Protein AF-A0A9Q1L5U0-F1 (afdb_monomer)

Organism: NCBI:txid402998

Nearest PDB structures (foldseek):
  2b5n-assembly1_A  TM=5.389E-01  e=2.185E-01  Homo sapiens
  6zue-assembly1_A  TM=3.629E-01  e=8.506E-02  Homo sapiens
  6uml-assembly1_A  TM=4.402E-01  e=1.681E-01  Homo sapiens
  4a09-assembly1_A  TM=3.341E-01  e=1.772E-01  Homo sapiens
  4a0l-assembly2_C  TM=3.777E-01  e=2.185E-01  Homo sapiens

Foldseek 3Di:
DWDWDFDQFKTWTADPVVRDTPDIDGPDDPPPPPPVPPDRWGWPDWDQPPVQQKIWTATPVRDIWMWHDDPQWIWIFDQQKTWIFHDPVRHTDDMDGDDPRAGFPDWDDDPQWIWTAGPPDRDIDIDDNDPSNVD

Structure (mmCIF, N/CA/C/O backbone):
data_AF-A0A9Q1L5U0-F1
#
_entry.id   AF-A0A9Q1L5U0-F1
#
loop_
_atom_site.group_PDB
_atom_site.id
_atom_site.type_symbol
_atom_site.label_atom_id
_atom_site.label_alt_id
_atom_site.label_comp_id
_atom_site.label_asym_id
_atom_site.label_entity_id
_atom_site.label_seq_id
_atom_site.pdbx_PDB_ins_code
_atom_site.Cartn_x
_atom_site.Cartn_y
_atom_site.Cartn_z
_atom_site.occupancy
_atom_site.B_iso_or_equiv
_atom_site.auth_seq_id
_atom_site.auth_comp_id
_atom_site.auth_asym_id
_atom_site.auth_atom_id
_atom_site.pdbx_PDB_model_num
ATOM 1 N N . MET A 1 1 ? -14.445 11.473 4.618 1.00 46.19 1 MET A N 1
ATOM 2 C CA . MET A 1 1 ? -13.263 12.211 5.098 1.00 46.19 1 MET A CA 1
ATOM 3 C C . MET A 1 1 ? -12.472 11.288 5.999 1.00 46.19 1 MET A C 1
ATOM 5 O O . MET A 1 1 ? -12.854 11.061 7.144 1.00 46.19 1 MET A O 1
ATOM 9 N N . VAL A 1 2 ? -11.452 10.679 5.411 1.00 57.03 2 VAL A N 1
ATOM 10 C CA . VAL A 1 2 ? -10.449 9.875 6.101 1.00 57.03 2 VAL A CA 1
ATOM 11 C C . VAL A 1 2 ? -9.218 10.765 6.190 1.00 57.03 2 VAL A C 1
ATOM 13 O O . VAL A 1 2 ? -8.808 11.320 5.176 1.00 57.03 2 VAL A O 1
ATOM 16 N N . ALA A 1 3 ? -8.684 10.967 7.390 1.00 55.94 3 ALA A N 1
ATOM 17 C CA . ALA A 1 3 ? -7.402 11.642 7.551 1.00 55.94 3 ALA A CA 1
ATOM 18 C C . ALA A 1 3 ? -6.320 10.567 7.645 1.00 55.94 3 ALA A C 1
ATOM 20 O O . ALA A 1 3 ? -6.421 9.674 8.493 1.00 55.94 3 ALA A O 1
ATOM 21 N N . SER A 1 4 ? -5.322 10.632 6.767 1.00 65.88 4 SER A N 1
ATOM 22 C CA . SER A 1 4 ? -4.089 9.866 6.904 1.00 65.88 4 SER A CA 1
ATOM 23 C C . SER A 1 4 ? -3.125 10.631 7.805 1.00 65.88 4 SER A C 1
ATOM 25 O O . SER A 1 4 ? -2.866 11.811 7.589 1.00 65.88 4 SER A O 1
ATOM 27 N N . SER A 1 5 ? -2.596 9.969 8.831 1.00 63.19 5 SER A N 1
ATOM 28 C CA . SER A 1 5 ? -1.431 10.460 9.566 1.00 63.19 5 SER A CA 1
ATOM 29 C C . SER A 1 5 ? -0.242 9.592 9.214 1.00 63.19 5 SER A C 1
ATOM 31 O O . SER A 1 5 ? -0.328 8.360 9.229 1.00 63.19 5 SER A O 1
ATOM 33 N N . VAL A 1 6 ? 0.860 10.249 8.892 1.00 62.50 6 VAL A N 1
ATOM 34 C CA . VAL A 1 6 ? 2.119 9.593 8.612 1.00 62.50 6 VAL A CA 1
ATOM 35 C C . VAL A 1 6 ? 2.890 9.461 9.923 1.00 62.50 6 VAL A C 1
ATOM 37 O O . VAL A 1 6 ? 3.325 10.443 10.521 1.00 62.50 6 VAL A O 1
ATOM 40 N N . THR A 1 7 ? 3.054 8.227 10.392 1.00 64.69 7 THR A N 1
ATOM 41 C CA . THR A 1 7 ? 4.106 7.919 11.369 1.00 64.69 7 THR A CA 1
ATOM 42 C C . THR A 1 7 ? 5.413 7.731 10.602 1.00 64.69 7 THR A C 1
ATOM 44 O O . THR A 1 7 ? 5.378 7.444 9.409 1.00 64.69 7 THR A O 1
ATOM 47 N N . ARG A 1 8 ? 6.576 7.869 11.256 1.00 69.81 8 ARG A N 1
ATOM 48 C CA . ARG A 1 8 ? 7.905 7.852 10.600 1.00 69.81 8 ARG A CA 1
ATOM 49 C C . ARG A 1 8 ? 8.164 6.694 9.619 1.00 69.81 8 ARG A C 1
ATOM 51 O O . ARG A 1 8 ? 9.177 6.741 8.950 1.00 69.81 8 ARG A O 1
ATOM 58 N N . ASN A 1 9 ? 7.346 5.646 9.562 1.00 74.94 9 ASN A N 1
ATOM 59 C CA . ASN A 1 9 ? 7.402 4.593 8.543 1.00 74.94 9 ASN A CA 1
ATOM 60 C C . ASN A 1 9 ? 6.041 3.910 8.312 1.00 74.94 9 ASN A C 1
ATOM 62 O O . ASN A 1 9 ? 5.987 2.719 8.009 1.00 74.94 9 ASN A O 1
ATOM 66 N N . GLY A 1 10 ? 4.934 4.617 8.527 1.00 79.75 10 GLY A N 1
ATOM 67 C CA . GLY A 1 10 ? 3.612 4.007 8.454 1.00 79.75 10 GLY A CA 1
ATOM 68 C C . GLY A 1 10 ? 2.501 4.999 8.170 1.00 79.75 10 GLY A C 1
ATOM 69 O O . GLY A 1 10 ? 2.649 6.200 8.386 1.00 79.75 10 GLY A O 1
ATOM 70 N N . VAL A 1 11 ? 1.372 4.466 7.725 1.00 84.19 11 VAL A N 1
ATOM 71 C CA . VAL A 1 11 ? 0.159 5.215 7.412 1.00 84.19 11 VAL A CA 1
ATOM 72 C C . VAL A 1 11 ? -0.943 4.763 8.356 1.00 84.19 11 VAL A C 1
ATOM 74 O O . VAL A 1 11 ? -1.198 3.569 8.495 1.00 84.19 11 VAL A O 1
ATOM 77 N N . SER A 1 12 ? -1.621 5.719 8.983 1.00 84.75 12 SER A N 1
ATOM 78 C CA . SER A 1 12 ? -2.790 5.461 9.825 1.00 84.75 12 SER A CA 1
ATOM 79 C C . SER A 1 12 ? -4.011 6.172 9.268 1.00 84.75 12 SER A C 1
ATOM 81 O O . SER A 1 12 ? -3.932 7.360 8.968 1.00 84.75 12 SER A O 1
ATOM 83 N N . LEU A 1 13 ? -5.143 5.475 9.182 1.00 82.44 13 LEU A N 1
ATOM 84 C CA . LEU A 1 13 ? -6.432 6.039 8.800 1.00 82.44 13 LEU A CA 1
ATOM 85 C C . LEU A 1 13 ? -7.271 6.344 10.036 1.00 82.44 13 LEU A C 1
ATOM 87 O O . LEU A 1 13 ? -7.524 5.479 10.881 1.00 82.44 13 LEU A O 1
ATOM 91 N N . PHE A 1 14 ? -7.743 7.584 10.107 1.00 83.50 14 PHE A N 1
ATOM 92 C CA . PHE A 1 14 ? -8.554 8.076 11.208 1.00 83.50 14 PHE A CA 1
ATOM 93 C C . PHE A 1 14 ? -9.972 8.420 10.754 1.00 83.50 14 PHE A C 1
ATOM 95 O O . PHE A 1 14 ? -10.179 9.134 9.767 1.00 83.50 14 PHE A O 1
ATOM 102 N N . ASN A 1 15 ? -10.962 7.950 11.511 1.00 82.81 15 ASN A N 1
ATOM 103 C CA . ASN A 1 15 ? -12.350 8.351 11.356 1.00 82.81 15 ASN A CA 1
ATOM 104 C C . ASN A 1 15 ? -12.646 9.536 12.275 1.00 82.81 15 ASN A C 1
ATOM 106 O O . ASN A 1 15 ? -12.956 9.377 13.457 1.00 82.81 15 ASN A O 1
ATOM 110 N N . PHE A 1 16 ? -12.613 10.738 11.700 1.00 80.00 16 PHE A N 1
ATOM 111 C CA . PHE A 1 16 ? -12.823 11.976 12.447 1.00 80.00 16 PHE A CA 1
ATOM 112 C C . PHE A 1 16 ? -14.204 12.059 13.118 1.00 80.00 16 PHE A C 1
ATOM 114 O O . PHE A 1 16 ? -14.326 12.610 14.206 1.00 80.00 16 PHE A O 1
ATOM 121 N N . ARG A 1 17 ? -15.253 11.471 12.519 1.00 87.00 17 ARG A N 1
ATOM 122 C CA . ARG A 1 17 ? -16.617 11.526 13.081 1.00 87.00 17 ARG A CA 1
ATOM 123 C C . ARG A 1 17 ? -16.749 10.748 14.386 1.00 87.00 17 ARG A C 1
ATOM 125 O O . ARG A 1 17 ? -17.576 11.098 15.218 1.00 87.00 17 ARG A O 1
ATOM 132 N N . LYS A 1 18 ? -15.970 9.677 14.526 1.00 88.81 18 LYS A N 1
ATOM 133 C CA . LYS A 1 18 ? -15.977 8.798 15.700 1.00 88.81 18 LYS A CA 1
ATOM 134 C C . LYS A 1 18 ? -14.783 9.024 16.624 1.00 88.81 18 LYS A C 1
ATOM 136 O O . LYS A 1 18 ? -14.743 8.441 17.699 1.00 88.81 18 LYS A O 1
ATOM 141 N N . ASN A 1 19 ? -13.843 9.879 16.218 1.00 86.00 19 ASN A N 1
ATOM 142 C CA . ASN A 1 19 ? -12.586 10.113 16.917 1.00 86.00 19 ASN A CA 1
ATOM 143 C C . ASN A 1 19 ? -11.808 8.807 17.184 1.00 86.00 19 ASN A C 1
ATOM 145 O O . ASN A 1 19 ? -11.296 8.593 18.281 1.00 86.00 19 ASN A O 1
ATOM 149 N N . GLU A 1 20 ? -11.741 7.924 16.183 1.00 87.94 20 GLU A N 1
ATOM 150 C CA . GLU A 1 20 ? -11.097 6.610 16.298 1.00 87.94 20 GLU A CA 1
ATOM 151 C C . GLU A 1 20 ? -10.131 6.340 15.134 1.00 87.94 20 GLU A C 1
ATOM 153 O O . GLU A 1 20 ? -10.402 6.693 13.982 1.00 87.94 20 GLU A O 1
ATOM 158 N N . MET A 1 21 ? -9.007 5.681 15.429 1.00 85.19 21 MET A N 1
ATOM 159 C CA . MET A 1 21 ? -8.133 5.105 14.406 1.00 85.19 21 MET A CA 1
ATOM 160 C C . MET A 1 21 ? -8.775 3.811 13.909 1.00 85.19 21 MET A C 1
ATOM 162 O O . MET A 1 21 ? -8.994 2.894 14.695 1.00 85.19 21 MET A O 1
ATOM 166 N N . VAL A 1 22 ? -9.087 3.746 12.616 1.00 85.00 22 VAL A N 1
ATOM 167 C CA . VAL A 1 22 ? -9.781 2.593 12.017 1.00 85.00 22 VAL A CA 1
ATOM 168 C C . VAL A 1 22 ? -8.826 1.605 11.366 1.00 85.00 22 VAL A C 1
ATOM 170 O O . VAL A 1 22 ? -9.178 0.445 11.184 1.00 85.00 22 VAL A O 1
ATOM 173 N N . TRP A 1 23 ? -7.624 2.057 11.014 1.00 83.69 23 TRP A N 1
ATOM 174 C CA . TRP A 1 23 ? -6.595 1.221 10.417 1.00 83.69 23 TRP A CA 1
ATOM 175 C C . TRP A 1 23 ? -5.229 1.868 10.596 1.00 83.69 23 TRP A C 1
ATOM 177 O O . TRP A 1 23 ? -5.110 3.094 10.590 1.00 83.69 23 TRP A O 1
ATOM 187 N N . SER A 1 24 ? -4.194 1.055 10.728 1.00 84.06 24 SER A N 1
ATOM 188 C CA . SER A 1 24 ? -2.822 1.510 10.606 1.00 84.06 24 SER A CA 1
ATOM 189 C C . SER A 1 24 ? -1.970 0.411 10.011 1.00 84.06 24 SER A C 1
ATOM 191 O O . SER A 1 24 ? -2.210 -0.778 10.214 1.00 84.06 24 SER A O 1
ATOM 193 N N . TRP A 1 25 ? -0.954 0.833 9.283 1.00 83.44 25 TRP A N 1
ATOM 194 C CA . TRP A 1 25 ? 0.053 -0.047 8.739 1.00 83.44 25 TRP A CA 1
ATOM 195 C C . TRP A 1 25 ? 1.406 0.618 8.847 1.00 83.44 25 TRP A C 1
ATOM 197 O O . TRP A 1 25 ? 1.546 1.835 8.745 1.00 83.44 25 TRP A O 1
ATOM 207 N N . THR A 1 26 ? 2.409 -0.204 9.094 1.00 80.69 26 THR A N 1
ATOM 208 C CA . THR A 1 26 ? 3.797 0.211 9.195 1.00 80.69 26 THR A CA 1
ATOM 209 C C . THR A 1 26 ? 4.587 -0.687 8.269 1.00 80.69 26 THR A C 1
ATOM 211 O O . THR A 1 26 ? 4.472 -1.907 8.381 1.00 80.69 26 THR A O 1
ATOM 214 N N . GLU A 1 27 ? 5.384 -0.095 7.382 1.00 75.31 27 GLU A N 1
ATOM 215 C CA . GLU A 1 27 ? 6.259 -0.864 6.502 1.00 75.31 27 GLU A CA 1
ATOM 216 C C . GLU A 1 27 ? 7.231 -1.676 7.378 1.00 75.31 27 GLU A C 1
ATOM 218 O O . GLU A 1 27 ? 7.956 -1.088 8.204 1.00 75.31 27 GLU A O 1
ATOM 223 N N . PRO A 1 28 ? 7.238 -3.017 7.256 1.00 71.50 28 PRO A N 1
ATOM 224 C CA . PRO A 1 28 ? 8.188 -3.852 7.966 1.00 71.50 28 PRO A CA 1
ATOM 225 C C . PRO A 1 28 ? 9.615 -3.491 7.558 1.00 71.50 28 PRO A C 1
ATOM 227 O O . PRO A 1 28 ? 9.935 -3.345 6.383 1.00 71.50 28 PRO A O 1
ATOM 230 N N . THR A 1 29 ? 10.518 -3.383 8.527 1.00 64.19 29 THR A N 1
ATOM 231 C CA . THR A 1 29 ? 11.941 -3.215 8.220 1.00 64.19 29 THR A CA 1
ATOM 232 C C . THR A 1 29 ? 12.469 -4.494 7.568 1.00 64.19 29 THR A C 1
ATOM 234 O O . THR A 1 29 ? 12.548 -5.532 8.230 1.00 64.19 29 THR A O 1
ATOM 237 N N . ASP A 1 30 ? 12.834 -4.440 6.285 1.00 56.69 30 ASP A N 1
ATOM 238 C CA . ASP A 1 30 ? 13.444 -5.573 5.584 1.00 56.69 30 ASP A CA 1
ATOM 239 C C . ASP A 1 30 ? 14.862 -5.840 6.120 1.00 56.69 30 ASP A C 1
ATOM 241 O O . ASP A 1 30 ? 15.849 -5.240 5.697 1.00 56.69 30 ASP A O 1
ATOM 245 N N . TYR A 1 31 ? 14.978 -6.776 7.063 1.00 50.22 31 TYR A N 1
ATOM 246 C CA . TYR A 1 31 ? 16.266 -7.225 7.597 1.00 50.22 31 TYR A CA 1
ATOM 247 C C . TYR A 1 31 ? 17.071 -8.097 6.610 1.00 50.22 31 TYR A C 1
ATOM 249 O O . TYR A 1 31 ? 18.221 -8.440 6.900 1.00 50.22 31 TYR A O 1
ATOM 257 N N . ARG A 1 32 ? 16.503 -8.511 5.462 1.00 47.91 32 ARG A N 1
ATOM 258 C CA . ARG A 1 32 ? 17.138 -9.483 4.548 1.00 47.91 32 ARG A CA 1
ATOM 259 C C . ARG A 1 32 ? 18.140 -8.828 3.597 1.00 47.91 32 ARG A C 1
ATOM 261 O O . ARG A 1 32 ? 19.097 -9.489 3.193 1.00 47.91 32 ARG A O 1
ATOM 268 N N . ASN A 1 33 ? 17.998 -7.535 3.307 1.00 45.78 33 ASN A N 1
ATOM 269 C CA . ASN A 1 33 ? 18.942 -6.769 2.490 1.00 45.78 33 ASN A CA 1
ATOM 270 C C . ASN A 1 33 ? 19.981 -6.039 3.358 1.00 45.78 33 ASN A C 1
ATOM 272 O O . ASN A 1 33 ? 19.925 -4.830 3.576 1.00 45.78 33 ASN A O 1
ATOM 276 N N . ARG A 1 34 ? 21.004 -6.786 3.798 1.00 40.06 34 ARG A N 1
ATOM 277 C CA . ARG A 1 34 ? 22.157 -6.285 4.579 1.00 40.06 34 ARG A CA 1
AT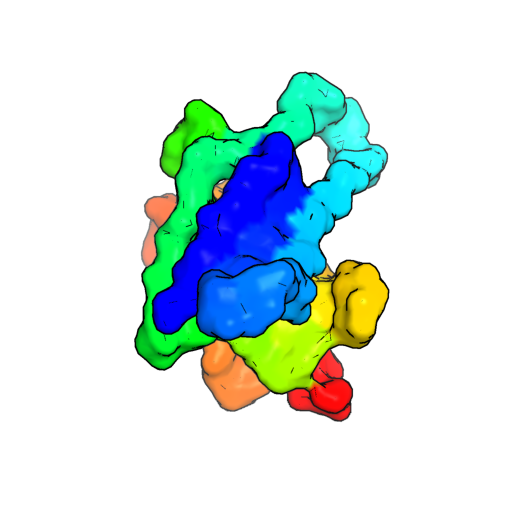OM 278 C C . ARG A 1 34 ? 22.956 -5.143 3.918 1.00 40.06 34 ARG A C 1
ATOM 280 O O . ARG A 1 34 ? 23.811 -4.565 4.579 1.00 40.06 34 ARG A O 1
ATOM 287 N N . HIS A 1 35 ? 22.677 -4.801 2.658 1.00 44.22 35 HIS A N 1
ATOM 288 C CA . HIS A 1 35 ? 23.330 -3.712 1.921 1.00 44.22 35 HIS A CA 1
ATOM 289 C C . HIS A 1 3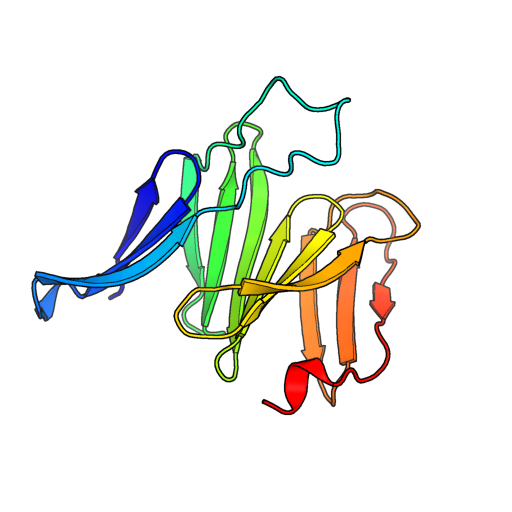5 ? 22.577 -2.365 1.927 1.00 44.22 35 HIS A C 1
ATOM 291 O O . HIS A 1 35 ? 23.144 -1.382 1.465 1.00 44.22 35 HIS A O 1
ATOM 297 N N . LYS A 1 36 ? 21.354 -2.281 2.479 1.00 46.31 36 LYS A N 1
ATOM 298 C CA . LYS A 1 36 ? 20.551 -1.037 2.589 1.00 46.31 36 LYS A CA 1
ATOM 299 C C . LYS A 1 36 ? 20.213 -0.683 4.054 1.00 46.31 36 LYS A C 1
ATOM 301 O O . LYS A 1 36 ? 19.159 -0.146 4.360 1.00 46.31 36 LYS A O 1
ATOM 306 N N . VAL A 1 37 ? 21.106 -1.016 4.990 1.00 45.53 37 VAL A N 1
ATOM 307 C CA . VAL A 1 37 ? 20.859 -0.938 6.449 1.00 45.53 37 VAL A CA 1
ATOM 308 C C . VAL A 1 37 ? 20.767 0.496 7.005 1.00 45.53 37 VAL A C 1
ATOM 310 O O . VAL A 1 37 ? 20.422 0.663 8.170 1.00 45.53 37 VAL A O 1
ATOM 313 N N . THR A 1 38 ? 21.025 1.551 6.231 1.00 46.66 38 THR A N 1
ATOM 314 C CA . THR A 1 38 ? 21.190 2.893 6.819 1.00 46.66 38 THR A CA 1
ATOM 315 C C . THR A 1 38 ? 19.994 3.833 6.751 1.00 46.66 38 THR A C 1
ATOM 317 O O . THR A 1 38 ? 20.003 4.804 7.499 1.00 46.66 38 THR A O 1
ATOM 320 N N . GLU A 1 39 ? 18.937 3.563 5.982 1.00 56.00 39 GLU A N 1
ATOM 321 C CA . GLU A 1 39 ? 17.803 4.498 5.916 1.00 56.00 39 GLU A CA 1
ATOM 322 C C . GLU A 1 39 ? 16.471 3.771 6.064 1.00 56.00 39 GLU A C 1
ATOM 324 O O . GLU A 1 39 ? 15.931 3.163 5.142 1.00 56.00 39 GLU A O 1
ATOM 329 N N . LYS A 1 40 ? 15.933 3.830 7.285 1.00 65.88 40 LYS A N 1
ATOM 330 C CA . LYS A 1 40 ? 14.527 3.533 7.537 1.00 65.88 40 LYS A CA 1
ATOM 331 C C . LYS A 1 40 ? 13.710 4.528 6.708 1.00 65.88 40 LYS A C 1
ATOM 333 O O . LYS A 1 40 ? 13.705 5.706 7.053 1.00 65.88 40 LYS A O 1
ATOM 338 N N . ARG A 1 41 ? 13.046 4.060 5.642 1.00 73.12 41 ARG A N 1
ATOM 339 C CA . ARG A 1 41 ? 12.185 4.896 4.791 1.00 73.12 41 ARG A CA 1
ATOM 340 C C . ARG A 1 41 ? 11.195 5.663 5.661 1.00 73.12 41 ARG A C 1
ATOM 342 O O . ARG A 1 41 ? 10.450 5.050 6.432 1.00 73.12 41 ARG A O 1
ATOM 349 N N . MET A 1 42 ? 11.207 6.985 5.518 1.00 81.06 42 MET A N 1
ATOM 350 C CA . MET A 1 42 ? 10.260 7.869 6.178 1.00 81.06 42 MET A CA 1
ATOM 351 C C . MET A 1 42 ? 9.317 8.468 5.155 1.00 81.06 42 MET A C 1
ATOM 353 O O . MET A 1 42 ? 9.742 9.071 4.174 1.00 81.06 42 MET A O 1
ATOM 357 N N . PHE A 1 43 ? 8.025 8.271 5.383 1.00 84.50 43 PHE A N 1
ATOM 358 C CA . PHE A 1 43 ? 7.000 8.917 4.584 1.00 84.50 43 PHE A CA 1
ATOM 359 C C . PHE A 1 43 ? 6.917 10.395 4.999 1.00 84.50 43 PHE A C 1
ATOM 361 O O . PHE A 1 43 ? 6.940 10.726 6.186 1.00 84.50 43 PHE A O 1
ATOM 368 N N . ARG A 1 44 ? 6.844 11.276 4.007 1.00 87.06 44 ARG A N 1
ATOM 369 C CA . ARG A 1 44 ? 6.685 12.723 4.142 1.00 87.06 44 ARG A CA 1
ATOM 370 C C . ARG A 1 44 ? 5.220 13.131 4.030 1.00 87.06 44 ARG A C 1
ATOM 372 O O . ARG A 1 44 ? 4.787 14.010 4.769 1.00 87.06 44 ARG A O 1
ATOM 379 N N . ASP A 1 45 ? 4.478 12.503 3.121 1.00 86.94 45 ASP A N 1
ATOM 380 C CA . ASP A 1 45 ? 3.069 12.814 2.873 1.00 86.94 45 ASP A CA 1
ATOM 381 C C . ASP A 1 45 ? 2.278 11.576 2.422 1.00 86.94 45 ASP A C 1
ATOM 383 O O . ASP A 1 45 ? 2.854 10.586 1.962 1.00 86.94 45 ASP A O 1
ATOM 387 N N . ALA A 1 46 ? 0.955 11.635 2.571 1.00 86.75 46 ALA A N 1
ATOM 388 C CA . ALA A 1 46 ? 0.020 10.609 2.137 1.00 86.75 46 ALA A CA 1
ATOM 389 C C . ALA A 1 46 ? -1.268 11.237 1.591 1.00 86.75 46 ALA A C 1
ATOM 391 O O . ALA A 1 46 ? -1.943 12.006 2.275 1.00 86.75 46 ALA A O 1
ATOM 392 N N . ILE A 1 47 ? -1.644 10.843 0.377 1.00 87.06 47 ILE A N 1
ATOM 393 C CA . ILE A 1 47 ? -2.807 11.344 -0.351 1.00 87.06 47 ILE A CA 1
ATOM 394 C C . ILE A 1 47 ? -3.780 10.185 -0.552 1.00 87.06 47 ILE A C 1
ATOM 396 O O . ILE A 1 47 ? -3.456 9.191 -1.203 1.00 87.06 47 ILE A O 1
ATOM 400 N N . ALA A 1 48 ? -4.988 10.310 -0.004 1.00 84.94 48 ALA A N 1
ATOM 401 C CA . ALA A 1 48 ? -6.057 9.351 -0.254 1.00 84.94 48 ALA A CA 1
ATOM 402 C C . ALA A 1 48 ? -6.584 9.493 -1.691 1.00 84.94 48 ALA A C 1
ATOM 404 O O . ALA A 1 48 ? -6.911 10.593 -2.135 1.00 84.94 48 ALA A O 1
ATOM 405 N N . ILE A 1 49 ? -6.710 8.369 -2.393 1.00 84.81 49 ILE A N 1
ATOM 406 C CA . ILE A 1 49 ? -7.300 8.275 -3.727 1.00 84.81 49 ILE A CA 1
ATOM 407 C C . ILE A 1 49 ? -8.682 7.633 -3.569 1.00 84.81 49 ILE A C 1
ATOM 409 O O . ILE A 1 49 ? -8.835 6.409 -3.582 1.00 84.81 49 ILE A O 1
ATOM 413 N N . GLU A 1 50 ? -9.693 8.479 -3.352 1.00 73.25 50 GLU A N 1
ATOM 414 C CA . GLU A 1 50 ? -11.034 8.051 -2.919 1.00 73.25 50 GLU A CA 1
ATOM 415 C C . GLU A 1 50 ? -11.730 7.108 -3.914 1.00 73.25 50 GLU A C 1
ATOM 417 O O . GLU A 1 50 ? -12.487 6.230 -3.504 1.00 73.25 50 GLU A O 1
ATOM 422 N N . GLU A 1 51 ? -11.446 7.246 -5.209 1.00 78.81 51 GLU A N 1
ATOM 423 C CA . GLU A 1 51 ? -12.101 6.488 -6.282 1.00 78.81 51 GLU A CA 1
ATOM 424 C C . GLU A 1 51 ? -11.723 4.999 -6.297 1.00 78.81 51 GLU A C 1
ATOM 426 O O . GLU A 1 51 ? -12.506 4.174 -6.766 1.00 78.81 51 GLU A O 1
ATOM 431 N N . ILE A 1 52 ? -10.542 4.643 -5.776 1.00 75.00 52 ILE A N 1
ATOM 432 C CA . ILE A 1 52 ? -9.967 3.294 -5.915 1.00 75.00 52 ILE A CA 1
ATOM 433 C C . ILE A 1 52 ? -9.519 2.649 -4.597 1.00 75.00 52 ILE A C 1
ATOM 435 O O . ILE A 1 52 ? -8.894 1.597 -4.625 1.00 75.00 52 ILE A O 1
ATOM 439 N N . SER A 1 53 ? -9.911 3.198 -3.438 1.00 82.06 53 SER A N 1
ATOM 440 C CA . SER A 1 53 ? -9.518 2.665 -2.112 1.00 82.06 53 SER A CA 1
ATOM 441 C C . SER A 1 53 ? -7.997 2.520 -1.952 1.00 82.06 53 SER A C 1
ATOM 443 O O . SER A 1 53 ? -7.504 1.606 -1.286 1.00 82.06 53 SER A O 1
ATOM 445 N N . SER A 1 54 ? -7.265 3.458 -2.553 1.00 85.94 54 SER A N 1
ATOM 446 C CA . SER A 1 54 ? -5.806 3.495 -2.543 1.00 85.94 54 SER A CA 1
ATOM 447 C C . SER A 1 54 ? -5.300 4.757 -1.846 1.00 85.94 54 SER A C 1
ATOM 449 O O . SER A 1 54 ? -6.014 5.749 -1.688 1.00 85.94 54 SER A O 1
ATOM 451 N N . ILE A 1 55 ? -4.043 4.730 -1.430 1.00 87.69 55 ILE A N 1
ATOM 452 C CA . ILE A 1 55 ? -3.317 5.845 -0.834 1.00 87.69 55 ILE A CA 1
ATOM 453 C C . ILE A 1 55 ? -1.990 5.948 -1.576 1.00 87.69 55 ILE A C 1
ATOM 455 O O . ILE A 1 55 ? -1.247 4.972 -1.656 1.00 87.69 55 ILE A O 1
ATOM 459 N N . CYS A 1 56 ? -1.692 7.127 -2.107 1.00 88.00 56 CYS A N 1
ATOM 460 C CA . CYS A 1 56 ? -0.352 7.458 -2.570 1.00 88.00 56 CYS A CA 1
ATOM 461 C C . CYS A 1 56 ? 0.455 7.964 -1.375 1.00 88.00 56 CYS A C 1
ATOM 463 O O . CYS A 1 56 ? -0.038 8.792 -0.610 1.00 88.00 56 CYS A O 1
ATOM 465 N N . VAL A 1 57 ? 1.676 7.477 -1.202 1.00 87.44 57 VAL A N 1
ATOM 466 C CA . VAL A 1 57 ? 2.620 7.975 -0.200 1.00 87.44 57 VAL A CA 1
ATOM 467 C C . VAL A 1 57 ? 3.841 8.547 -0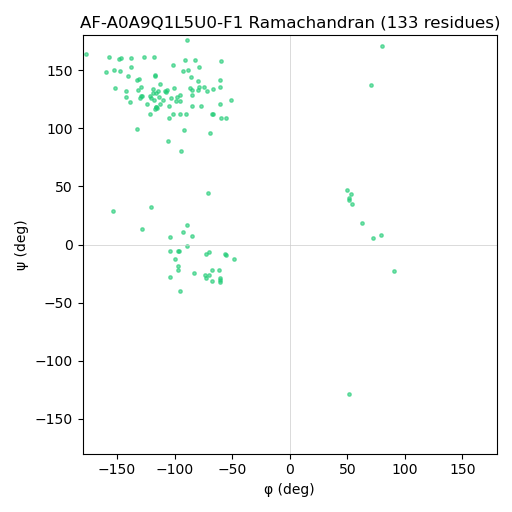.898 1.00 87.44 57 VAL A C 1
ATOM 469 O O . VAL A 1 57 ? 4.270 8.039 -1.931 1.00 87.44 57 VAL A O 1
ATOM 472 N N . VAL A 1 58 ? 4.405 9.599 -0.321 1.00 86.31 58 VAL A N 1
ATOM 473 C CA . VAL A 1 58 ? 5.654 10.210 -0.784 1.00 86.31 58 VAL A CA 1
ATOM 474 C C . VAL A 1 58 ? 6.663 10.093 0.339 1.00 86.31 58 VAL A C 1
ATOM 476 O O . VAL A 1 58 ? 6.331 10.432 1.475 1.00 86.31 58 VAL A O 1
ATOM 479 N N . ASP A 1 59 ? 7.869 9.604 0.063 1.00 84.62 59 ASP A N 1
ATOM 480 C CA . ASP A 1 59 ? 8.944 9.540 1.056 1.00 84.62 59 ASP A CA 1
ATOM 481 C C . ASP A 1 59 ? 9.818 10.810 1.095 1.00 84.62 59 ASP A C 1
ATOM 483 O O . ASP A 1 59 ? 9.613 11.766 0.343 1.00 84.62 59 ASP A O 1
ATOM 487 N N . GLU A 1 60 ? 10.765 10.862 2.035 1.00 84.12 60 GLU A N 1
ATOM 488 C CA . GLU A 1 60 ? 11.715 11.979 2.178 1.00 84.12 60 GLU A CA 1
ATOM 489 C C . GLU A 1 60 ? 12.612 12.189 0.947 1.00 84.12 60 GLU A C 1
ATOM 491 O O . GLU A 1 60 ? 13.100 13.300 0.745 1.00 84.12 60 GLU A O 1
ATOM 496 N N . ASN A 1 61 ? 12.781 11.160 0.113 1.00 84.00 61 ASN A N 1
ATOM 497 C CA . ASN A 1 61 ? 13.543 11.209 -1.133 1.00 84.00 61 ASN A CA 1
ATOM 498 C C . ASN A 1 61 ? 12.659 11.550 -2.344 1.00 84.00 61 ASN A C 1
ATOM 500 O O . ASN A 1 61 ? 13.105 11.428 -3.483 1.00 84.00 61 ASN A O 1
ATOM 504 N N . GLU A 1 62 ? 11.413 11.971 -2.104 1.00 83.69 62 GLU A N 1
ATOM 505 C CA . GLU A 1 62 ? 10.418 12.284 -3.134 1.00 83.69 62 GLU A CA 1
ATOM 506 C C . GLU A 1 62 ? 10.043 11.072 -4.006 1.00 83.69 62 GLU A C 1
ATOM 508 O O . GLU A 1 62 ? 9.457 11.222 -5.080 1.00 83.69 62 GLU A O 1
ATOM 513 N N . CYS A 1 63 ? 10.320 9.851 -3.533 1.00 81.44 63 CYS A N 1
ATOM 514 C CA . CYS A 1 63 ? 9.862 8.636 -4.188 1.00 81.44 63 CYS A CA 1
ATOM 515 C C . CYS A 1 63 ? 8.388 8.387 -3.858 1.00 81.44 63 CYS A C 1
ATOM 517 O O . CYS A 1 63 ? 7.957 8.490 -2.705 1.00 81.44 63 CYS A O 1
ATOM 519 N N . LEU A 1 64 ? 7.621 8.029 -4.888 1.00 84.75 64 LEU A N 1
ATOM 520 C CA . LEU A 1 64 ? 6.217 7.661 -4.756 1.00 84.75 64 LEU A CA 1
ATOM 521 C C . LEU A 1 64 ? 6.076 6.177 -4.414 1.00 84.75 64 LEU A C 1
ATOM 523 O O . LEU A 1 64 ? 6.810 5.333 -4.925 1.00 84.75 64 LEU A O 1
ATOM 527 N N . GLY A 1 65 ? 5.081 5.874 -3.592 1.00 85.56 65 GLY A N 1
ATOM 528 C CA . GLY A 1 65 ? 4.607 4.526 -3.328 1.00 85.56 65 GLY A CA 1
ATOM 529 C C . GLY A 1 65 ? 3.086 4.486 -3.290 1.00 85.56 65 GLY A C 1
ATOM 530 O O . GLY A 1 65 ? 2.425 5.508 -3.101 1.00 85.56 65 GLY A O 1
ATOM 531 N N . PHE A 1 66 ? 2.519 3.296 -3.455 1.00 87.75 66 PHE A N 1
ATOM 532 C CA . PHE A 1 66 ? 1.069 3.111 -3.479 1.00 87.75 66 PHE A CA 1
ATOM 533 C C . PHE A 1 66 ? 0.652 2.009 -2.525 1.00 87.75 66 PHE A C 1
ATOM 535 O O . PHE A 1 66 ? 1.242 0.934 -2.507 1.00 87.75 66 PHE A O 1
ATOM 542 N N . ILE A 1 67 ? -0.400 2.275 -1.765 1.00 88.06 67 ILE A N 1
ATOM 543 C CA . ILE A 1 67 ? -1.038 1.321 -0.871 1.00 88.06 67 ILE A CA 1
ATOM 544 C C . ILE A 1 67 ? -2.469 1.139 -1.358 1.00 88.06 67 ILE A C 1
ATOM 546 O O . ILE A 1 67 ? -3.199 2.117 -1.472 1.00 88.06 67 ILE A O 1
ATOM 550 N N . ASP A 1 68 ? -2.888 -0.088 -1.636 1.00 87.50 68 ASP A N 1
ATOM 551 C CA . ASP A 1 68 ? -4.239 -0.396 -2.104 1.00 87.50 68 ASP A CA 1
ATOM 552 C C . ASP A 1 68 ? -4.845 -1.510 -1.251 1.00 87.50 68 ASP A C 1
ATOM 554 O O . ASP A 1 68 ? -4.219 -2.553 -1.042 1.00 87.50 68 ASP A O 1
ATOM 558 N N . PHE A 1 69 ? -6.049 -1.281 -0.726 1.00 83.56 69 PHE A N 1
ATOM 559 C CA . PHE A 1 69 ? -6.754 -2.272 0.076 1.00 83.56 69 PHE A CA 1
ATOM 560 C C . PHE A 1 69 ? -7.891 -2.903 -0.727 1.00 83.56 69 PHE A C 1
ATOM 562 O O . PHE A 1 69 ? -8.931 -2.282 -0.957 1.00 83.56 69 PHE A O 1
ATOM 569 N N . ARG A 1 70 ? -7.735 -4.178 -1.106 1.00 79.94 70 ARG A N 1
ATOM 570 C CA . ARG A 1 70 ? -8.755 -4.930 -1.855 1.00 79.94 70 ARG A CA 1
ATOM 571 C C . ARG A 1 70 ? -8.997 -6.278 -1.221 1.00 79.94 70 ARG A C 1
ATOM 573 O O . ARG A 1 70 ? -8.061 -7.018 -0.954 1.00 79.94 70 ARG A O 1
ATOM 580 N N . ARG A 1 71 ? -10.276 -6.626 -1.045 1.00 80.44 71 ARG A N 1
ATOM 581 C CA . ARG A 1 71 ? -10.712 -7.977 -0.646 1.00 80.44 71 ARG A CA 1
ATOM 582 C C . ARG A 1 71 ? -9.985 -8.514 0.601 1.00 80.44 71 ARG A C 1
ATOM 584 O O . ARG A 1 71 ? -9.625 -9.678 0.654 1.00 80.44 71 ARG A O 1
ATOM 591 N N . GLY A 1 72 ? -9.754 -7.659 1.601 1.00 79.75 72 GLY A N 1
ATOM 592 C CA . GLY A 1 72 ? -9.077 -8.060 2.843 1.00 79.75 72 GLY A CA 1
ATOM 593 C C . GLY A 1 72 ? -7.551 -8.158 2.744 1.00 79.75 72 GLY A C 1
ATOM 594 O O . GLY A 1 72 ? -6.914 -8.605 3.698 1.00 79.75 72 GLY A O 1
ATOM 595 N N . GLN A 1 73 ? -6.970 -7.727 1.625 1.00 85.31 73 GLN A N 1
ATOM 596 C CA . GLN A 1 73 ? -5.534 -7.708 1.386 1.00 85.31 73 GLN A CA 1
ATOM 597 C C . GLN A 1 73 ? -5.036 -6.282 1.199 1.00 85.31 73 GLN A C 1
ATOM 599 O O . GLN A 1 73 ? -5.716 -5.441 0.608 1.00 85.31 73 GLN A O 1
ATOM 604 N N . LEU A 1 74 ? -3.820 -6.041 1.672 1.00 87.06 74 LEU A N 1
ATOM 605 C CA . LEU A 1 74 ? -3.085 -4.807 1.470 1.00 87.06 74 LEU A CA 1
ATOM 606 C C . LEU A 1 74 ? -1.985 -5.040 0.438 1.00 87.06 74 LEU A C 1
ATOM 608 O O . LEU A 1 74 ? -1.082 -5.842 0.666 1.00 87.06 74 LEU A O 1
ATOM 612 N N . PHE A 1 75 ? -2.040 -4.309 -0.664 1.00 88.38 75 PHE A N 1
ATOM 613 C CA . PHE A 1 75 ? -0.987 -4.259 -1.666 1.00 88.38 75 PHE A CA 1
ATOM 614 C C . PHE A 1 75 ? -0.160 -3.000 -1.421 1.00 88.38 75 PHE A C 1
ATOM 616 O O . PHE A 1 75 ? -0.7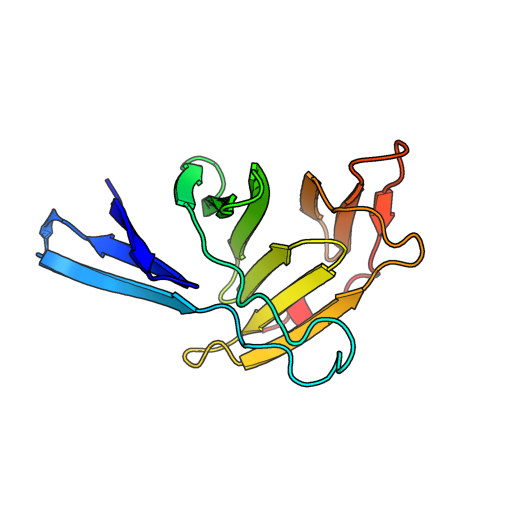14 -1.905 -1.402 1.00 88.38 75 PHE A O 1
ATOM 623 N N . SER A 1 76 ? 1.146 -3.148 -1.221 1.00 87.50 76 SER A N 1
ATOM 624 C CA . SER A 1 76 ? 2.094 -2.041 -1.064 1.00 87.50 76 SER A CA 1
ATOM 625 C C . SER A 1 76 ? 3.095 -2.090 -2.209 1.00 87.50 76 SER A C 1
ATOM 627 O O . SER A 1 76 ? 3.821 -3.070 -2.338 1.00 87.50 76 SER A O 1
ATOM 629 N N . SER A 1 77 ? 3.116 -1.058 -3.046 1.00 87.50 77 SER A N 1
ATOM 630 C CA . SER A 1 77 ? 4.094 -0.865 -4.113 1.00 87.50 77 SER A CA 1
ATOM 631 C C . SER A 1 77 ? 5.127 0.151 -3.658 1.00 87.50 77 SER A C 1
ATOM 633 O O . SER A 1 77 ? 4.795 1.328 -3.496 1.00 87.50 77 SER A O 1
ATOM 635 N N . MET A 1 78 ? 6.357 -0.309 -3.454 1.00 84.06 78 MET A N 1
ATOM 636 C CA . MET A 1 78 ? 7.481 0.477 -2.950 1.00 84.06 78 MET A CA 1
ATOM 637 C C . MET A 1 78 ? 8.757 0.040 -3.668 1.00 84.06 78 MET A C 1
ATOM 639 O O . MET A 1 78 ? 9.050 -1.154 -3.722 1.00 84.06 78 MET A O 1
ATOM 643 N N . ASP A 1 79 ? 9.549 0.993 -4.162 1.00 81.88 79 ASP A N 1
ATOM 644 C CA . ASP A 1 79 ? 10.744 0.699 -4.967 1.00 81.88 79 ASP A CA 1
ATOM 645 C C . ASP A 1 79 ? 10.423 -0.264 -6.129 1.00 81.88 79 ASP A C 1
ATOM 647 O O . ASP A 1 79 ? 9.479 -0.036 -6.876 1.00 81.88 79 ASP A O 1
ATOM 651 N N . ASP A 1 80 ? 11.190 -1.343 -6.268 1.00 82.00 80 ASP A N 1
ATOM 652 C CA . ASP A 1 80 ? 11.076 -2.409 -7.266 1.00 82.00 80 ASP A CA 1
ATOM 653 C C . ASP A 1 80 ? 10.162 -3.569 -6.814 1.00 82.00 80 ASP A C 1
ATOM 655 O O . ASP A 1 80 ? 10.269 -4.694 -7.322 1.00 82.00 80 ASP A O 1
ATOM 659 N N . ARG A 1 81 ? 9.326 -3.352 -5.785 1.00 83.06 81 ARG A N 1
ATOM 660 C CA . ARG A 1 81 ? 8.599 -4.427 -5.093 1.00 83.06 81 ARG A CA 1
ATOM 661 C C . ARG A 1 81 ? 7.126 -4.110 -4.909 1.00 83.06 81 ARG A C 1
ATOM 663 O O . ARG A 1 81 ? 6.745 -3.000 -4.542 1.00 83.06 81 ARG A O 1
ATOM 670 N N . ILE A 1 82 ? 6.312 -5.151 -5.065 1.00 86.94 82 ILE A N 1
ATOM 671 C CA . ILE A 1 82 ? 4.934 -5.172 -4.582 1.00 86.94 82 ILE A CA 1
ATOM 672 C C . ILE A 1 82 ? 4.808 -6.239 -3.501 1.00 86.94 82 ILE A C 1
ATOM 674 O O . ILE A 1 82 ? 4.980 -7.432 -3.759 1.00 86.94 82 ILE A O 1
ATOM 678 N N . SER A 1 83 ? 4.476 -5.804 -2.295 1.00 86.56 83 SER A N 1
ATOM 679 C CA . SER A 1 83 ? 4.237 -6.649 -1.130 1.00 86.56 83 SER A CA 1
ATOM 680 C C . SER A 1 83 ? 2.739 -6.820 -0.908 1.00 86.56 83 SER A C 1
ATOM 682 O O . SER A 1 83 ? 1.985 -5.849 -0.950 1.00 86.56 83 SER A O 1
ATOM 684 N N . VAL A 1 84 ? 2.304 -8.053 -0.652 1.00 87.62 84 VAL A N 1
ATOM 685 C CA . VAL A 1 84 ? 0.911 -8.390 -0.339 1.00 87.62 84 VAL A CA 1
ATOM 686 C C . VAL A 1 84 ? 0.831 -8.853 1.105 1.00 87.62 84 VAL A C 1
ATOM 688 O O . VAL A 1 84 ? 1.469 -9.841 1.481 1.00 87.62 84 VAL A O 1
ATOM 691 N N . TYR A 1 85 ? 0.024 -8.153 1.895 1.00 86.06 85 TYR A N 1
ATOM 692 C CA . TYR A 1 85 ? -0.251 -8.486 3.286 1.00 86.06 85 TYR A CA 1
ATOM 693 C C . TYR A 1 85 ? -1.703 -8.923 3.447 1.00 86.06 85 TYR A C 1
ATOM 695 O O . TYR A 1 85 ? -2.606 -8.306 2.881 1.00 86.06 85 TYR A O 1
ATOM 703 N N . CYS A 1 86 ? -1.935 -9.966 4.239 1.00 85.00 86 CYS A N 1
ATOM 704 C CA . CYS A 1 86 ? -3.273 -10.491 4.512 1.00 85.00 86 CYS A CA 1
ATOM 705 C C . CYS A 1 86 ? -3.532 -10.591 6.014 1.00 85.00 86 CYS A C 1
ATOM 707 O O . CYS A 1 86 ? -2.600 -10.657 6.813 1.00 85.00 86 CYS A O 1
ATOM 709 N N . GLY A 1 87 ? -4.812 -10.677 6.378 1.00 79.62 87 GLY A N 1
ATOM 710 C CA . GLY A 1 87 ? -5.232 -10.907 7.758 1.00 79.62 87 GLY A CA 1
ATOM 711 C C . GLY A 1 87 ? -5.202 -9.651 8.631 1.00 79.62 87 GLY A C 1
ATOM 712 O O . GLY A 1 87 ? -4.729 -8.586 8.239 1.00 79.62 87 GLY A O 1
ATOM 713 N N . SER A 1 88 ? -5.747 -9.773 9.842 1.00 76.44 88 SER A N 1
ATOM 714 C CA . SER A 1 88 ? -5.827 -8.673 10.815 1.00 76.44 88 SER A CA 1
ATOM 715 C C . SER A 1 88 ? -4.465 -8.234 11.355 1.00 76.44 88 SER A C 1
ATOM 717 O O . SER A 1 88 ? -4.331 -7.123 11.855 1.00 76.44 88 SER A O 1
ATOM 719 N N . ASP A 1 89 ? -3.469 -9.111 11.279 1.00 78.38 89 ASP A N 1
ATOM 720 C CA . ASP A 1 89 ? -2.082 -8.868 11.663 1.00 78.38 89 ASP A CA 1
ATOM 721 C C . ASP A 1 89 ? -1.227 -8.317 10.512 1.00 78.38 89 ASP A C 1
ATOM 723 O O . ASP A 1 89 ? -0.053 -8.020 10.725 1.00 78.38 89 ASP A O 1
ATOM 727 N N . CYS A 1 90 ? -1.805 -8.147 9.314 1.00 77.12 90 CYS A N 1
ATOM 728 C CA . CYS A 1 90 ? -1.092 -7.722 8.110 1.00 77.12 90 CYS A CA 1
ATOM 729 C C . CYS A 1 90 ? 0.175 -8.564 7.869 1.00 77.12 90 CYS A C 1
ATOM 731 O O . CYS A 1 90 ? 1.251 -8.021 7.615 1.00 77.12 90 CYS A O 1
ATOM 733 N N . ALA A 1 91 ? 0.068 -9.892 7.960 1.00 83.00 91 ALA A N 1
ATOM 734 C CA . ALA A 1 91 ? 1.186 -10.785 7.684 1.00 83.00 91 ALA A CA 1
ATOM 735 C C . ALA A 1 91 ? 1.577 -10.721 6.200 1.00 83.00 91 ALA A C 1
ATOM 737 O O . ALA A 1 91 ? 0.715 -10.798 5.324 1.00 83.00 91 ALA A O 1
ATOM 738 N N . LEU A 1 92 ? 2.879 -10.612 5.906 1.00 84.06 92 LEU A N 1
ATOM 739 C CA . LEU A 1 92 ? 3.390 -10.659 4.533 1.00 84.06 92 LEU A CA 1
ATOM 740 C C . LEU A 1 92 ? 3.160 -12.061 3.954 1.00 84.06 92 LEU A C 1
ATOM 742 O O . LEU A 1 92 ? 3.786 -13.027 4.390 1.00 84.06 92 LEU A O 1
ATOM 746 N N . THR A 1 93 ? 2.284 -12.172 2.960 1.00 82.62 93 THR A N 1
ATOM 747 C CA . THR A 1 93 ? 1.924 -13.454 2.337 1.00 82.62 93 THR A CA 1
ATOM 748 C C . THR A 1 93 ? 2.568 -13.654 0.980 1.00 82.62 93 THR A C 1
ATOM 750 O O . THR A 1 93 ? 2.765 -14.789 0.545 1.00 82.62 93 THR A O 1
ATOM 753 N N . SER A 1 94 ? 2.860 -12.576 0.259 1.00 81.81 94 SER A N 1
ATOM 754 C CA . SER A 1 94 ? 3.476 -12.651 -1.063 1.00 81.81 94 SER A CA 1
ATOM 755 C C . SER A 1 94 ? 4.285 -11.400 -1.346 1.00 81.81 94 SER A C 1
ATOM 757 O O . SER A 1 94 ? 3.963 -10.317 -0.870 1.00 81.81 94 SER A O 1
ATOM 759 N N . GLU A 1 95 ? 5.330 -11.561 -2.141 1.00 83.25 95 GLU A N 1
ATOM 760 C CA . GLU A 1 95 ? 6.166 -10.462 -2.592 1.00 83.25 95 GLU A CA 1
ATOM 761 C C . GLU A 1 95 ? 6.489 -10.698 -4.063 1.00 83.25 95 GLU A C 1
ATOM 763 O O . GLU A 1 95 ? 7.027 -11.744 -4.433 1.00 83.25 95 GLU A O 1
ATOM 768 N N . LEU A 1 96 ? 6.136 -9.731 -4.898 1.00 79.38 96 LEU A N 1
ATOM 769 C CA . LEU A 1 96 ? 6.585 -9.665 -6.273 1.00 79.38 96 LEU A CA 1
ATOM 770 C C . LEU A 1 96 ? 7.803 -8.745 -6.307 1.00 79.38 96 LEU A C 1
ATOM 772 O O . LEU A 1 96 ? 7.688 -7.545 -6.068 1.00 79.38 96 LEU A O 1
ATOM 776 N N . ARG A 1 97 ? 8.967 -9.325 -6.596 1.00 74.88 97 ARG A N 1
ATOM 777 C CA . ARG A 1 97 ? 10.188 -8.582 -6.915 1.00 74.88 97 ARG A CA 1
ATOM 778 C C . ARG A 1 97 ? 10.460 -8.714 -8.399 1.00 74.88 97 ARG A C 1
ATOM 780 O O . ARG A 1 97 ? 10.394 -9.822 -8.930 1.00 74.88 97 ARG A O 1
ATOM 787 N N . GLN A 1 98 ? 10.758 -7.603 -9.047 1.00 69.19 98 GLN A N 1
ATOM 788 C CA . GLN A 1 98 ? 10.847 -7.557 -10.500 1.00 69.19 98 GLN A CA 1
ATOM 789 C C . GLN A 1 98 ? 12.261 -7.840 -11.010 1.00 69.19 98 GLN A C 1
ATOM 791 O O . GLN A 1 98 ? 13.249 -7.706 -10.288 1.00 69.19 98 GLN A O 1
ATOM 796 N N . SER A 1 99 ? 12.360 -8.240 -12.279 1.00 58.84 99 SER A N 1
ATOM 797 C CA . SER A 1 99 ? 13.619 -8.606 -12.942 1.00 58.84 99 SER A CA 1
ATOM 798 C C . SER A 1 99 ? 14.517 -7.418 -13.281 1.00 58.84 99 SER A C 1
ATOM 800 O O . SER A 1 99 ? 15.726 -7.597 -13.409 1.00 58.84 99 SER A O 1
ATOM 802 N N . HIS A 1 100 ? 13.935 -6.229 -13.460 1.00 65.25 100 HIS A N 1
ATOM 803 C CA . HIS A 1 100 ? 14.625 -5.065 -14.028 1.00 65.25 100 HIS A CA 1
ATOM 804 C C . HIS A 1 100 ? 15.163 -4.088 -12.974 1.00 65.25 100 HIS A C 1
ATOM 806 O O . HIS A 1 100 ? 16.069 -3.318 -13.270 1.00 65.25 100 HIS A O 1
ATOM 812 N N . GLY A 1 101 ? 14.657 -4.156 -11.736 1.00 67.69 101 GLY A N 1
ATOM 813 C CA . GLY A 1 101 ? 15.143 -3.355 -10.607 1.00 67.69 101 GLY A CA 1
ATOM 814 C C . GLY A 1 101 ? 14.787 -1.862 -10.650 1.00 67.69 101 GLY A C 1
ATOM 815 O O . GLY A 1 101 ? 15.256 -1.121 -9.787 1.00 67.69 101 GLY A O 1
ATOM 816 N N . CYS A 1 102 ? 13.983 -1.416 -11.621 1.00 74.62 102 CYS A N 1
ATOM 817 C CA . CYS A 1 102 ? 13.482 -0.044 -11.695 1.00 74.62 102 CYS A CA 1
ATOM 818 C C . CYS A 1 102 ? 12.299 0.169 -10.728 1.00 74.62 102 CYS A C 1
ATOM 820 O O . CYS A 1 102 ? 11.581 -0.786 -10.422 1.00 74.62 102 CYS A O 1
ATOM 822 N N . PRO A 1 103 ? 12.073 1.404 -10.243 1.00 76.94 103 PRO A N 1
ATOM 823 C CA . PRO A 1 103 ? 10.922 1.717 -9.406 1.00 76.94 103 PRO A CA 1
ATOM 824 C C . PRO A 1 103 ? 9.579 1.474 -10.102 1.00 76.94 103 PRO A C 1
ATOM 826 O O . PRO A 1 103 ? 9.381 1.805 -11.273 1.00 76.94 103 PRO A O 1
ATOM 829 N N . ILE A 1 104 ? 8.619 0.967 -9.339 1.00 79.94 104 ILE A N 1
ATOM 830 C CA . ILE A 1 104 ? 7.233 0.794 -9.757 1.00 79.94 104 ILE A CA 1
ATOM 831 C C . ILE A 1 104 ? 6.497 2.108 -9.518 1.00 79.94 104 ILE A C 1
ATOM 833 O O . ILE A 1 104 ? 6.383 2.575 -8.385 1.00 79.94 104 ILE A O 1
ATOM 837 N N . CYS A 1 105 ? 5.966 2.698 -10.585 1.00 79.06 105 CYS A N 1
ATOM 838 C CA . CYS A 1 105 ? 5.201 3.944 -10.518 1.00 79.06 105 CYS A CA 1
ATOM 839 C C . CYS A 1 105 ? 3.683 3.712 -10.481 1.00 79.06 105 CYS A C 1
ATOM 841 O O . CYS A 1 105 ? 2.919 4.658 -10.301 1.00 79.06 105 CYS A O 1
ATOM 843 N N . GLY A 1 106 ? 3.233 2.464 -10.630 1.00 79.06 106 GLY A N 1
ATOM 844 C CA . GLY A 1 106 ? 1.834 2.093 -10.468 1.00 79.06 106 GLY A CA 1
ATOM 845 C C . GLY A 1 106 ? 1.601 0.597 -10.627 1.00 79.06 106 GLY A C 1
ATOM 846 O O . GLY A 1 106 ? 2.430 -0.129 -11.171 1.00 79.06 106 GLY A O 1
ATOM 847 N N . PHE A 1 107 ? 0.444 0.126 -10.176 1.00 84.50 107 PHE A N 1
ATOM 848 C CA . PHE A 1 107 ? 0.005 -1.241 -10.423 1.00 84.50 107 PHE A CA 1
ATOM 849 C C . PHE A 1 107 ? -1.512 -1.310 -10.579 1.00 84.50 107 PHE A C 1
ATOM 851 O O . PHE A 1 107 ? -2.247 -0.416 -10.161 1.00 84.50 107 PHE A O 1
ATOM 858 N N . SER A 1 108 ? -1.985 -2.386 -11.192 1.00 82.69 108 SER A N 1
ATOM 859 C CA . SER A 1 108 ? -3.402 -2.696 -11.321 1.00 82.69 108 SER A CA 1
ATOM 860 C C . SER A 1 108 ? -3.635 -4.175 -11.062 1.00 82.69 108 SER A C 1
ATOM 862 O O . SER A 1 108 ? -2.760 -5.008 -11.286 1.00 82.69 108 SER A O 1
ATOM 864 N N . ILE A 1 109 ? -4.834 -4.498 -10.590 1.00 80.88 109 ILE A N 1
ATOM 865 C CA . ILE A 1 109 ? -5.262 -5.869 -10.329 1.00 80.88 109 ILE A CA 1
ATOM 866 C C . ILE A 1 109 ? -6.532 -6.107 -11.130 1.00 80.88 109 ILE A C 1
ATOM 868 O O . ILE A 1 109 ? -7.531 -5.410 -10.935 1.00 80.88 109 ILE A O 1
ATOM 872 N N . GLY A 1 110 ? -6.492 -7.097 -12.016 1.00 79.50 110 GLY A N 1
ATOM 873 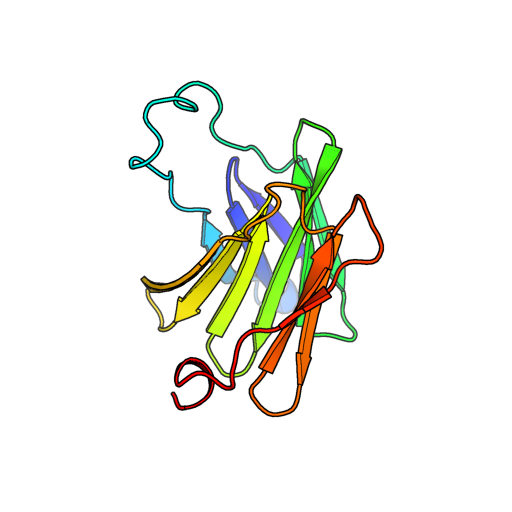C CA . GLY A 1 110 ? -7.590 -7.432 -12.912 1.00 79.50 110 GLY A CA 1
ATOM 874 C C . GLY A 1 110 ? -7.567 -8.909 -13.276 1.00 79.50 110 GLY A C 1
ATOM 875 O O . GLY A 1 110 ? -6.511 -9.456 -13.570 1.00 79.50 110 GLY A O 1
ATOM 876 N N . ASP A 1 111 ? -8.737 -9.547 -13.230 1.00 77.31 111 ASP A N 1
ATOM 877 C CA . ASP A 1 111 ? -8.937 -10.947 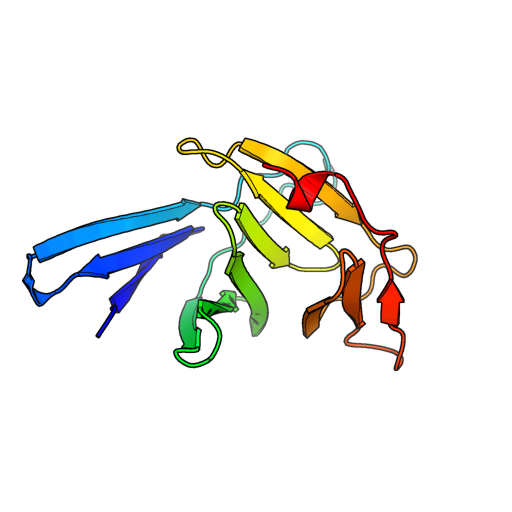-13.641 1.00 77.31 111 ASP A CA 1
ATOM 878 C C . ASP A 1 111 ? -7.961 -11.957 -13.003 1.00 77.31 111 ASP A C 1
ATOM 880 O O . ASP A 1 111 ? -7.462 -12.883 -13.633 1.00 77.31 111 ASP A O 1
ATOM 884 N N . GLY A 1 112 ? -7.632 -11.754 -11.725 1.00 76.50 112 GLY A N 1
ATOM 885 C CA . GLY A 1 112 ? -6.690 -12.620 -11.014 1.00 76.50 112 GLY A CA 1
ATOM 886 C C . GLY A 1 112 ? -5.228 -12.173 -11.106 1.00 76.50 112 GLY A C 1
ATOM 887 O O . GLY A 1 112 ? -4.434 -12.504 -10.227 1.00 76.50 112 GLY A O 1
ATOM 888 N N . SER A 1 113 ? -4.879 -11.399 -12.129 1.00 81.50 113 SER A N 1
ATOM 889 C CA . SER A 1 113 ? -3.516 -10.957 -12.409 1.00 81.50 113 SER A CA 1
ATOM 890 C C . SER A 1 113 ? -3.199 -9.605 -11.786 1.00 81.50 113 SER A C 1
ATOM 892 O O . SER A 1 113 ? -4.064 -8.732 -11.657 1.00 81.50 113 SER A O 1
ATOM 894 N N . LEU A 1 114 ? -1.928 -9.429 -11.430 1.00 84.00 114 LEU A N 1
ATOM 895 C CA . LEU A 1 114 ? -1.363 -8.146 -11.047 1.00 84.00 114 LEU A CA 1
ATOM 896 C C . LEU A 1 114 ? -0.442 -7.649 -12.166 1.00 84.00 114 LEU A C 1
ATOM 898 O O . LEU A 1 114 ? 0.394 -8.391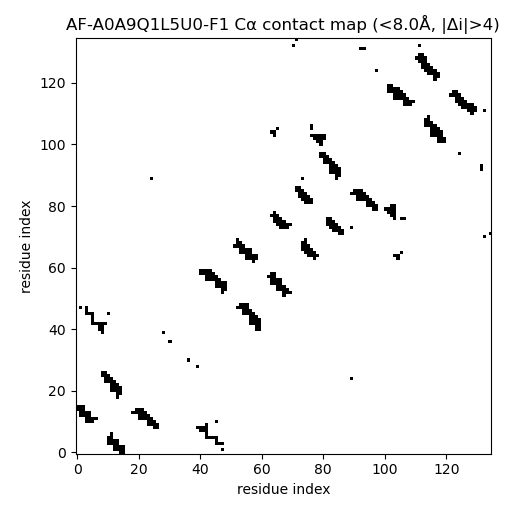 -12.678 1.00 84.00 114 LEU A O 1
ATOM 902 N N . PHE A 1 115 ? -0.637 -6.390 -12.537 1.00 84.38 115 PHE A N 1
ATOM 903 C CA . PHE A 1 115 ? 0.104 -5.665 -13.561 1.00 84.38 115 PHE A CA 1
ATOM 904 C C . PHE A 1 115 ? 0.887 -4.559 -12.871 1.00 84.38 115 PHE A C 1
ATOM 906 O O . PHE A 1 115 ? 0.283 -3.773 -12.147 1.00 84.38 115 PHE A O 1
ATOM 913 N N . ALA A 1 116 ? 2.191 -4.469 -13.094 1.00 85.19 116 ALA A N 1
ATOM 914 C CA . ALA A 1 116 ? 3.028 -3.437 -12.493 1.00 85.19 116 ALA A CA 1
ATOM 915 C C . ALA A 1 116 ? 3.694 -2.589 -13.578 1.00 85.19 116 ALA A C 1
ATOM 917 O O . ALA A 1 116 ? 4.336 -3.135 -14.471 1.00 85.19 116 ALA A O 1
ATOM 918 N N . LEU A 1 117 ? 3.519 -1.270 -13.494 1.00 83.81 117 LEU A N 1
ATOM 919 C CA . LEU A 1 117 ? 4.079 -0.285 -14.412 1.00 83.81 117 LEU A CA 1
ATOM 920 C C . LEU A 1 117 ? 5.387 0.273 -13.846 1.00 83.81 117 LEU A C 1
ATOM 922 O O . LEU A 1 117 ? 5.434 0.741 -12.706 1.00 83.81 117 LEU A O 1
ATOM 926 N N . HIS A 1 118 ? 6.430 0.242 -14.666 1.00 80.44 118 HIS A N 1
ATOM 927 C CA . HIS A 1 118 ? 7.763 0.722 -14.316 1.00 80.44 118 HIS A CA 1
ATOM 928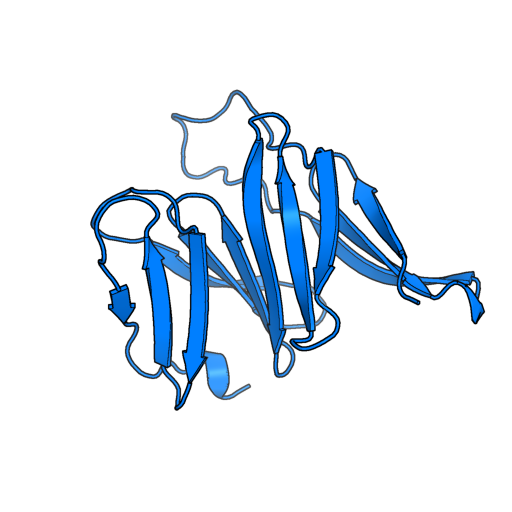 C C . HIS A 1 118 ? 7.932 2.211 -14.631 1.00 80.44 118 HIS A C 1
ATOM 930 O O . HIS A 1 118 ? 7.309 2.744 -15.550 1.00 80.44 118 HIS A O 1
ATOM 936 N N . SER A 1 119 ? 8.780 2.896 -13.861 1.00 74.81 119 SER A N 1
ATOM 937 C CA . SER A 1 119 ? 9.120 4.304 -14.100 1.00 74.81 119 SER A CA 1
ATOM 938 C C . SER A 1 119 ? 10.034 4.504 -15.310 1.00 74.81 119 SER A C 1
ATOM 940 O O . SER A 1 119 ? 10.008 5.565 -15.929 1.00 74.81 119 SER A O 1
ATOM 942 N N . GLU A 1 120 ? 10.853 3.501 -15.626 1.00 70.50 120 GLU A N 1
ATOM 943 C CA . GLU A 1 120 ? 11.780 3.503 -16.753 1.00 70.50 120 GLU A CA 1
ATOM 944 C C . GLU A 1 120 ? 11.434 2.323 -17.655 1.00 70.50 120 GLU A C 1
ATOM 946 O O . GLU A 1 120 ? 11.319 1.196 -17.181 1.00 70.50 120 GLU A O 1
ATOM 951 N N . GLU A 1 121 ? 11.258 2.606 -18.946 1.00 62.19 121 GLU A N 1
ATOM 952 C CA . GLU A 1 121 ? 10.704 1.696 -19.952 1.00 62.19 121 GLU A CA 1
ATOM 953 C C . GLU A 1 121 ? 9.195 1.437 -19.768 1.00 62.19 121 GLU A C 1
ATOM 955 O O . GLU A 1 121 ? 8.699 1.224 -18.667 1.00 62.19 121 GLU A O 1
ATOM 960 N N . ASN A 1 122 ? 8.426 1.433 -20.865 1.00 66.25 122 ASN A N 1
ATOM 961 C CA . ASN A 1 122 ? 6.990 1.095 -20.866 1.00 66.25 122 ASN A CA 1
ATOM 962 C C . ASN A 1 122 ? 6.763 -0.416 -20.620 1.00 66.25 122 ASN A C 1
ATOM 964 O O . ASN A 1 122 ? 6.016 -1.074 -21.347 1.00 66.25 122 ASN A O 1
ATOM 968 N N . VAL A 1 123 ? 7.476 -0.989 -19.652 1.00 67.06 123 VAL A N 1
ATOM 969 C CA . VAL A 1 123 ? 7.455 -2.398 -19.282 1.00 67.06 123 VAL A CA 1
ATOM 970 C C . VAL A 1 123 ? 6.335 -2.612 -18.277 1.00 67.06 123 VAL A C 1
ATOM 972 O O . VAL A 1 123 ? 6.150 -1.835 -17.338 1.00 67.06 123 VAL A O 1
ATOM 975 N N . ILE A 1 124 ? 5.572 -3.677 -18.508 1.00 73.38 124 ILE A N 1
ATOM 976 C CA . ILE A 1 124 ? 4.514 -4.127 -17.614 1.00 73.38 124 ILE A CA 1
ATOM 977 C C . ILE A 1 124 ? 4.848 -5.553 -17.200 1.00 73.38 124 ILE A C 1
ATOM 979 O O . ILE A 1 124 ? 4.792 -6.464 -18.028 1.00 73.38 124 ILE A O 1
ATOM 983 N N . ASP A 1 125 ? 5.163 -5.745 -15.922 1.00 74.88 125 ASP A N 1
ATOM 984 C CA . ASP A 1 125 ? 5.272 -7.089 -15.362 1.00 74.88 125 ASP A CA 1
ATOM 985 C C . ASP A 1 125 ? 3.880 -7.621 -15.046 1.00 74.88 125 ASP A C 1
ATOM 987 O O . ASP A 1 125 ? 3.064 -6.929 -14.431 1.00 74.88 125 ASP A O 1
ATOM 991 N N . VAL A 1 126 ? 3.621 -8.863 -15.457 1.00 75.75 126 VAL A N 1
ATOM 992 C CA . VAL A 1 126 ? 2.352 -9.554 -15.219 1.00 75.75 126 VAL A CA 1
ATOM 993 C C . VAL A 1 126 ? 2.611 -10.760 -14.337 1.00 75.75 126 VAL A C 1
ATOM 995 O O . VAL A 1 126 ? 3.325 -11.687 -14.727 1.00 75.75 126 VAL A O 1
ATOM 998 N N . SER A 1 127 ? 2.003 -10.782 -13.156 1.00 73.19 127 SER A N 1
ATOM 999 C CA . SER A 1 127 ? 1.946 -12.005 -12.371 1.00 73.19 127 SER A CA 1
ATOM 1000 C C . SER A 1 127 ? 0.830 -12.921 -12.902 1.00 73.19 127 SER A C 1
ATOM 1002 O O . SER A 1 127 ? -0.257 -12.451 -13.270 1.00 73.19 127 SER A O 1
ATOM 1004 N N . PRO A 1 128 ? 1.057 -14.247 -12.945 1.00 65.94 128 PRO A N 1
ATOM 1005 C CA . PRO A 1 128 ? -0.027 -15.186 -13.199 1.00 65.94 128 PRO A CA 1
ATOM 1006 C C . PRO A 1 128 ? -1.106 -15.047 -12.113 1.00 65.94 128 PRO A C 1
ATOM 1008 O O . PRO A 1 128 ? -0.785 -14.590 -11.009 1.00 65.94 128 PRO A O 1
ATOM 1011 N N . PRO A 1 129 ? -2.358 -15.465 -12.390 1.00 61.38 129 PRO A N 1
ATOM 1012 C CA . PRO A 1 129 ? -3.427 -15.427 -11.410 1.00 61.38 129 PRO A CA 1
ATOM 1013 C C . PRO A 1 129 ? -2.991 -16.196 -10.179 1.00 61.38 129 PRO A C 1
ATOM 1015 O O . PRO A 1 129 ? -2.832 -17.418 -10.232 1.00 61.38 129 PRO A O 1
ATOM 1018 N N . ALA A 1 130 ? -2.728 -15.496 -9.087 1.00 58.38 130 ALA A N 1
ATOM 1019 C CA . ALA A 1 130 ? -2.241 -16.184 -7.916 1.00 58.38 130 ALA A CA 1
ATOM 1020 C C . ALA A 1 130 ? -3.351 -16.395 -6.907 1.00 58.38 130 ALA A C 1
ATOM 1022 O O . ALA A 1 130 ? -4.296 -15.616 -6.760 1.00 58.38 130 ALA A O 1
ATOM 1023 N N . SER A 1 131 ? -3.129 -17.434 -6.120 1.00 54.44 131 SER A N 1
ATOM 1024 C CA . SER A 1 131 ? -3.907 -17.803 -4.951 1.00 54.44 131 SER A CA 1
ATOM 1025 C C . SER A 1 131 ? -4.048 -16.695 -3.903 1.00 54.44 131 SER A C 1
ATOM 1027 O O . SER A 1 131 ? -4.842 -16.876 -2.987 1.00 54.44 131 SER A O 1
ATOM 1029 N N . TYR A 1 132 ? -3.340 -15.559 -4.014 1.00 56.94 132 TYR A N 1
ATOM 1030 C CA . TYR A 1 132 ? -3.584 -14.417 -3.135 1.00 56.94 132 TYR A CA 1
ATOM 1031 C C . TYR A 1 132 ? -5.019 -13.880 -3.267 1.00 56.94 132 TYR A C 1
ATOM 1033 O O . TYR A 1 132 ? -5.566 -13.465 -2.266 1.00 56.94 132 TYR A O 1
ATOM 1041 N N . LEU A 1 133 ? -5.713 -13.995 -4.403 1.00 52.69 133 LEU A N 1
ATOM 1042 C CA . LEU A 1 133 ? -7.099 -13.497 -4.523 1.00 52.69 133 LEU A CA 1
ATOM 1043 C C . LEU A 1 133 ? -8.200 -14.466 -4.034 1.00 52.69 133 LEU A C 1
ATOM 1045 O O . LEU A 1 133 ? -9.380 -14.187 -4.256 1.00 52.69 133 LEU A O 1
ATOM 1049 N N . LEU A 1 134 ? -7.838 -15.601 -3.417 1.00 50.59 134 LEU A N 1
ATOM 1050 C CA . LEU A 1 134 ? -8.767 -16.669 -3.003 1.00 50.59 134 LEU A CA 1
ATOM 1051 C C . LEU A 1 134 ? -9.078 -16.712 -1.491 1.00 50.59 134 LEU A C 1
ATOM 1053 O O . LEU A 1 134 ? -9.728 -17.663 -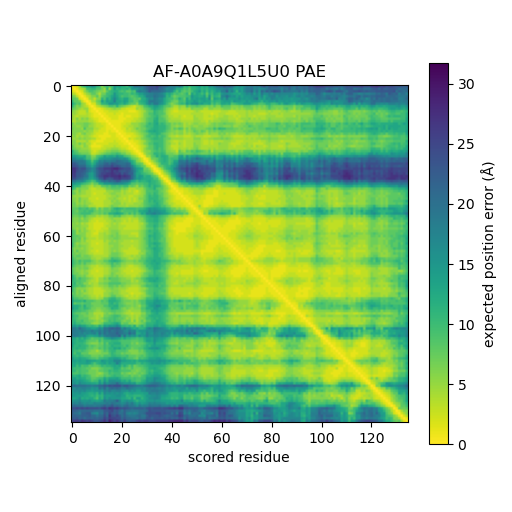1.057 1.00 50.59 134 LEU A O 1
ATOM 1057 N N . SER A 1 135 ? -8.624 -15.739 -0.692 1.00 46.97 135 SER A N 1
ATOM 1058 C CA . SER A 1 135 ? -8.935 -15.666 0.749 1.00 46.97 135 SER A CA 1
ATOM 1059 C C . SER A 1 135 ? -10.230 -14.919 1.043 1.00 46.97 135 SER A C 1
ATOM 1061 O O . SER A 1 135 ? -10.340 -13.773 0.550 1.00 46.97 135 SER A O 1
#

Radius of gyration: 14.91 Å; Cα contacts (8 Å, |Δi|>4): 265; chains: 1; bounding box: 40×31×38 Å

Mean predicted aligned error: 8.78 Å

Secondary structure (DSSP, 8-state):
-EEEEEETTEEEEEETTTTEEEEEEE----TT-TTSTT----EEEEEEETTTTEEEEEETT--EEEEEEETTEEEEEETTEEEEEETTTTEEEEEEE-SS-PPEEEEEEETTEEEEEESSSS-EEE----GGGG-

InterPro domains:
  IPR057441 At2g24240-like, C-terminal beta-propeller [PF25279] (70-126)

Sequence (135 aa):
MVASSVTRNGVSLFNFRKNEMVWSWTEPTDYRNRHKVTEKRMFRDAIAIEEISSICVVDENECLGFIDFRRGQLFSSMDDRISVYCGSDCALTSELRQSHGCPICGFSIGDGSLFALHSEENVIDVSPPASYLLS

Solvent-accessible surface area (backbone atoms only — not comparable to full-atom values): 7963 Å² total; per-residue (Å²): 128,73,49,67,45,74,43,72,40,26,49,31,37,29,38,70,94,75,74,40,77,78,47,72,49,62,70,75,82,72,80,82,53,79,87,64,78,84,65,82,66,32,50,70,47,68,45,79,40,82,93,70,55,28,33,42,35,29,31,79,84,70,48,62,29,41,38,35,62,55,85,76,28,41,39,38,35,46,53,40,32,39,38,34,21,37,62,97,80,53,44,81,75,48,71,51,73,60,96,81,68,50,41,38,72,45,71,50,78,56,96,59,22,42,39,36,34,39,70,68,61,101,49,68,52,71,47,71,67,46,77,81,81,74,106

pLDDT: mean 75.69, std 12.42, range [40.06, 88.81]